Protein AF-A0A0M2PNB6-F1 (afdb_monomer)

pLDDT: mean 84.94, std 16.43, range [34.44, 95.62]

Mean predicted aligned error: 7.36 Å

Foldseek 3Di:
DDPPPPPPQDKDWPDWDWADPDPFKIKIWTWIWTWDDPVPQKIKIWIWIDMFMWGADPNDIDTDPDDIDTPDMDMDGD

Solvent-accessible surface area (backbone atoms only — not comparable to full-atom values): 4646 Å² total; per-residue (Å²): 136,83,81,80,80,75,84,71,77,54,67,46,74,78,44,77,47,80,45,79,77,50,101,45,33,29,39,33,40,40,32,34,36,41,51,45,77,68,85,78,56,35,33,40,41,35,33,33,47,40,68,30,42,30,36,49,52,96,93,38,78,41,78,47,82,72,61,82,45,78,74,50,72,54,76,46,75,115

Structure (mmCIF, N/CA/C/O backbone):
data_AF-A0A0M2PNB6-F1
#
_entry.id   AF-A0A0M2PNB6-F1
#
loop_
_atom_site.group_PDB
_atom_site.id
_atom_site.type_symbol
_atom_site.label_atom_id
_atom_site.label_alt_id
_atom_site.label_comp_id
_atom_site.label_asym_id
_atom_site.label_entity_id
_atom_site.label_seq_id
_atom_site.pdbx_PDB_ins_code
_atom_site.Cartn_x
_atom_site.Cartn_y
_atom_site.Cartn_z
_atom_site.occupancy
_atom_site.B_iso_or_equiv
_atom_site.auth_seq_id
_atom_site.auth_comp_id
_atom_site.auth_asym_id
_atom_site.auth_atom_id
_atom_site.pdbx_PDB_model_num
ATOM 1 N N . MET A 1 1 ? 24.457 24.175 -20.593 1.00 36.44 1 MET A N 1
ATOM 2 C CA . MET A 1 1 ? 23.020 24.074 -20.258 1.00 36.44 1 MET A CA 1
ATOM 3 C C . MET A 1 1 ? 22.835 22.749 -19.530 1.00 36.44 1 MET A C 1
ATOM 5 O O . MET A 1 1 ? 22.824 21.711 -20.174 1.00 36.44 1 MET A O 1
ATOM 9 N N . GLY A 1 2 ? 22.892 22.755 -18.196 1.00 34.44 2 GLY A N 1
ATOM 10 C CA . GLY A 1 2 ? 22.835 21.523 -17.403 1.00 34.44 2 GLY A CA 1
ATOM 11 C C . GLY A 1 2 ? 21.399 21.022 -17.327 1.00 34.44 2 GLY A C 1
ATOM 12 O O . GLY A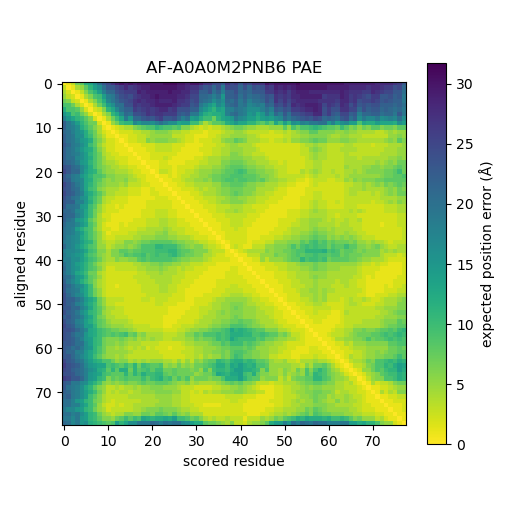 1 2 ? 20.534 21.747 -16.837 1.00 34.44 2 GLY A O 1
ATOM 13 N N . LYS A 1 3 ? 21.133 19.815 -17.836 1.00 39.81 3 LYS A N 1
ATOM 14 C CA . LYS A 1 3 ? 19.857 19.135 -17.602 1.00 39.81 3 LYS A CA 1
ATOM 15 C C . LYS A 1 3 ? 19.745 18.896 -16.095 1.00 39.81 3 LYS A C 1
ATOM 17 O O . LYS A 1 3 ? 20.579 18.208 -15.517 1.00 39.81 3 LYS A O 1
ATOM 22 N N . ARG A 1 4 ? 18.747 19.506 -15.454 1.00 39.22 4 ARG A N 1
ATOM 23 C CA . ARG A 1 4 ? 18.340 19.137 -14.097 1.00 39.22 4 ARG A CA 1
ATOM 24 C C . ARG A 1 4 ? 17.715 17.748 -14.191 1.00 39.22 4 ARG A C 1
ATOM 26 O O . ARG A 1 4 ? 16.587 17.630 -14.651 1.00 39.22 4 ARG A O 1
ATOM 33 N N . THR A 1 5 ? 18.447 16.712 -13.804 1.00 42.84 5 THR A N 1
ATOM 34 C CA . THR A 1 5 ? 17.857 15.404 -13.511 1.00 42.84 5 THR A CA 1
ATOM 35 C C . THR A 1 5 ? 17.180 15.528 -12.153 1.00 42.84 5 THR A C 1
ATOM 37 O O . THR A 1 5 ? 17.828 15.454 -11.111 1.00 42.84 5 THR A O 1
ATOM 40 N N . SER A 1 6 ? 15.888 15.840 -12.164 1.00 41.31 6 SER A N 1
ATOM 41 C CA . SER A 1 6 ? 15.044 15.646 -10.990 1.00 41.31 6 SER A CA 1
ATOM 42 C C . SER A 1 6 ? 14.875 14.139 -10.835 1.00 41.31 6 SER A C 1
ATOM 44 O O . SER A 1 6 ? 14.072 13.568 -11.562 1.00 41.31 6 SER A O 1
ATOM 46 N N . SER A 1 7 ? 15.639 13.493 -9.952 1.00 44.38 7 SER A N 1
ATOM 47 C CA . SER A 1 7 ? 15.317 12.134 -9.506 1.00 44.38 7 SER A CA 1
ATOM 48 C C . SER A 1 7 ? 14.065 12.240 -8.640 1.00 44.38 7 SER A C 1
ATOM 50 O O . SER A 1 7 ? 14.134 12.514 -7.439 1.00 44.38 7 SER A O 1
ATOM 52 N N . LYS A 1 8 ? 12.904 12.180 -9.288 1.00 45.53 8 LYS A N 1
ATOM 53 C CA . LYS A 1 8 ? 11.625 12.041 -8.608 1.00 45.53 8 LYS A CA 1
ATOM 54 C C . LYS A 1 8 ? 11.546 10.590 -8.151 1.00 45.53 8 LYS A C 1
ATOM 56 O O . LYS A 1 8 ? 11.289 9.708 -8.955 1.00 45.53 8 LYS A O 1
ATOM 61 N N . HIS A 1 9 ? 11.830 10.361 -6.875 1.00 54.69 9 HIS A N 1
ATOM 62 C CA . HIS A 1 9 ? 11.374 9.159 -6.187 1.00 54.69 9 HIS A CA 1
ATOM 63 C C . HIS A 1 9 ? 9.884 9.375 -5.907 1.00 54.69 9 HIS A C 1
ATOM 65 O O . HIS A 1 9 ? 9.516 9.838 -4.828 1.00 54.69 9 HIS A O 1
ATOM 71 N N . ASP A 1 10 ? 9.057 9.218 -6.935 1.00 69.50 10 ASP A N 1
ATOM 72 C CA . ASP A 1 10 ? 7.608 9.314 -6.802 1.00 69.50 10 ASP A CA 1
ATOM 73 C C . ASP A 1 10 ? 7.100 7.889 -6.606 1.00 69.50 10 ASP A C 1
ATOM 75 O O . ASP A 1 10 ? 7.205 7.100 -7.529 1.00 69.50 10 ASP A O 1
ATOM 79 N N . ASP A 1 11 ? 6.586 7.545 -5.427 1.00 86.25 11 ASP A N 1
ATOM 80 C CA . ASP A 1 11 ? 5.740 6.359 -5.289 1.00 86.25 11 ASP A CA 1
ATOM 81 C C . ASP A 1 11 ? 4.304 6.778 -5.619 1.00 86.25 11 ASP A C 1
ATOM 83 O O . ASP A 1 11 ? 3.760 7.706 -5.010 1.00 86.25 11 ASP A O 1
ATOM 87 N N . ASP A 1 12 ? 3.678 6.091 -6.569 1.00 90.12 12 ASP A N 1
ATOM 88 C CA . ASP A 1 12 ? 2.309 6.369 -6.981 1.00 90.12 12 ASP A CA 1
ATOM 89 C C . ASP A 1 12 ? 1.347 5.440 -6.250 1.00 90.12 12 ASP A C 1
ATOM 91 O O . ASP A 1 12 ? 1.234 4.253 -6.558 1.00 90.12 12 ASP A O 1
ATOM 95 N N . LEU A 1 13 ? 0.614 5.995 -5.288 1.00 89.50 13 LEU A N 1
ATOM 96 C CA . LEU A 1 13 ? -0.511 5.319 -4.651 1.00 89.50 13 LEU A CA 1
ATOM 97 C C . LEU A 1 13 ? -1.737 5.420 -5.568 1.00 89.50 13 LEU A C 1
ATOM 99 O O . LEU A 1 13 ? -2.343 6.486 -5.695 1.00 89.50 13 LEU A O 1
ATOM 103 N N . THR A 1 14 ? -2.092 4.319 -6.225 1.00 89.00 14 THR A N 1
ATOM 104 C CA . THR A 1 14 ? -3.139 4.286 -7.256 1.00 89.00 14 THR A CA 1
ATOM 105 C C . THR A 1 14 ? -4.522 4.017 -6.681 1.00 89.00 14 THR A C 1
ATOM 107 O O . THR A 1 14 ? -5.515 4.496 -7.231 1.00 89.00 14 THR A O 1
ATOM 110 N N . TYR A 1 15 ? -4.601 3.291 -5.564 1.00 92.25 15 TYR A N 1
ATOM 111 C CA . TYR A 1 15 ? -5.866 2.958 -4.920 1.00 92.25 15 TYR A CA 1
ATOM 112 C C . TYR A 1 15 ? -5.735 2.879 -3.400 1.00 92.25 15 TYR A C 1
ATOM 114 O O . TYR A 1 15 ? -4.750 2.365 -2.871 1.00 92.25 15 TYR A O 1
ATOM 122 N N . VAL A 1 16 ? -6.758 3.381 -2.703 1.00 93.06 16 VAL A N 1
ATOM 123 C CA . VAL A 1 16 ? -6.927 3.226 -1.257 1.00 93.06 16 VAL A CA 1
ATOM 124 C C . VAL A 1 16 ? -8.402 3.021 -0.954 1.00 93.06 16 VAL A C 1
ATOM 126 O O . VAL A 1 16 ? -9.236 3.862 -1.296 1.00 93.06 16 VAL A O 1
ATOM 129 N N . GLU A 1 17 ? -8.710 1.954 -0.232 1.00 93.88 17 GLU A N 1
ATOM 130 C CA . GLU A 1 17 ? -10.025 1.725 0.355 1.00 93.88 17 GLU A CA 1
ATOM 131 C C . GLU A 1 17 ? -9.874 1.552 1.860 1.00 93.88 17 GLU A C 1
ATOM 133 O O . GLU A 1 17 ? -9.076 0.736 2.307 1.00 93.88 17 GLU A O 1
ATOM 138 N N . VAL A 1 18 ? -10.648 2.300 2.648 1.00 91.31 18 VAL A N 1
ATOM 139 C CA . VAL A 1 18 ? -10.630 2.204 4.111 1.00 91.31 18 VAL A CA 1
ATOM 140 C C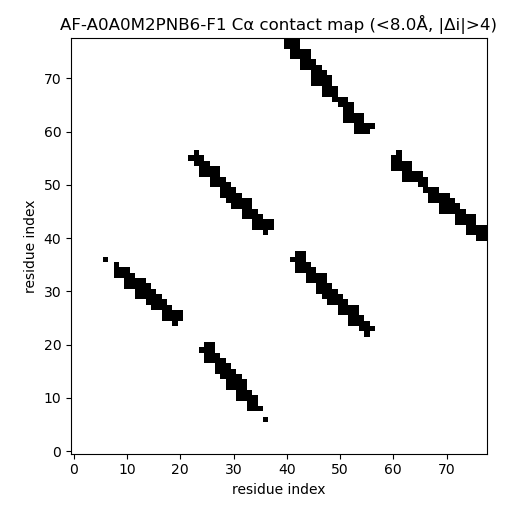 . VAL A 1 18 ? -11.987 1.739 4.607 1.00 91.31 18 VAL A C 1
ATOM 142 O O . VAL A 1 18 ? -13.004 2.398 4.389 1.00 91.31 18 VAL A O 1
ATOM 145 N N . GLN A 1 19 ? -11.980 0.642 5.352 1.00 93.31 19 GLN A N 1
ATOM 146 C CA . GLN A 1 19 ? -13.146 0.088 6.012 1.00 93.31 19 GLN A CA 1
ATOM 147 C C . GLN A 1 19 ? -12.970 0.163 7.528 1.00 93.31 19 GLN A C 1
ATOM 149 O O . GLN A 1 19 ? -11.989 -0.325 8.090 1.00 93.31 19 GLN A O 1
ATOM 154 N N . GLN A 1 20 ? -13.949 0.743 8.218 1.00 91.75 20 GLN A N 1
ATOM 155 C CA . GLN A 1 20 ? -14.031 0.619 9.669 1.00 91.75 20 GLN A CA 1
ATOM 156 C C . GLN A 1 20 ? -14.656 -0.739 10.028 1.00 91.75 20 GLN A C 1
ATOM 158 O O . GLN A 1 20 ? -15.729 -1.068 9.527 1.00 91.75 20 GLN A O 1
ATOM 163 N N . ILE A 1 21 ? -13.988 -1.511 10.892 1.00 93.44 21 ILE A N 1
ATOM 164 C CA . ILE A 1 21 ? -14.438 -2.843 11.339 1.00 93.44 21 ILE A CA 1
ATOM 165 C C . ILE A 1 21 ? -15.066 -2.743 12.737 1.00 93.44 21 ILE A C 1
ATOM 167 O O . ILE A 1 21 ? -16.154 -3.258 12.972 1.00 93.44 21 ILE A O 1
ATOM 171 N N . GLU A 1 22 ? -14.400 -2.036 13.652 1.00 93.69 22 GLU A N 1
ATOM 172 C CA . GLU A 1 22 ? -14.852 -1.746 15.020 1.00 93.69 22 GLU A CA 1
ATOM 173 C C . GLU A 1 22 ? -14.587 -0.259 15.342 1.00 93.69 22 GLU A C 1
ATOM 175 O O . GLU A 1 22 ? -13.966 0.465 14.563 1.00 93.69 22 GLU A O 1
ATOM 180 N N . ASP A 1 23 ? -15.016 0.238 16.505 1.00 92.44 23 ASP A N 1
ATOM 181 C CA . ASP A 1 23 ? -14.798 1.644 16.905 1.00 92.44 23 ASP A CA 1
ATOM 182 C C . ASP A 1 23 ? -13.318 2.063 16.914 1.00 92.44 23 ASP A C 1
ATOM 184 O O . ASP A 1 23 ? -12.980 3.224 16.645 1.00 92.44 23 ASP A O 1
ATOM 188 N N . ASN A 1 24 ? -12.432 1.115 17.226 1.00 94.69 24 ASN A N 1
ATOM 189 C CA . ASN A 1 24 ? -10.992 1.311 17.300 1.00 94.69 24 ASN A CA 1
ATOM 190 C C . ASN A 1 24 ? -10.183 0.439 16.333 1.00 94.69 24 ASN A C 1
ATOM 192 O O . ASN A 1 24 ? -8.956 0.464 16.421 1.00 94.69 24 ASN A O 1
ATOM 196 N N . LYS A 1 25 ? -10.835 -0.295 15.424 1.00 94.56 25 LYS A N 1
ATOM 197 C CA . LYS A 1 25 ? -10.163 -1.115 14.410 1.00 94.56 25 LYS A CA 1
ATOM 198 C C . LYS A 1 25 ? -10.706 -0.838 13.022 1.00 94.56 25 LYS A C 1
ATOM 200 O O . LYS A 1 25 ? -11.909 -0.682 12.822 1.00 94.56 25 LYS A O 1
ATOM 205 N N . GLY A 1 26 ? -9.817 -0.818 12.051 1.00 94.19 26 GLY A N 1
ATOM 206 C CA . GLY A 1 26 ? -10.164 -0.712 10.648 1.00 94.19 26 GLY A CA 1
ATOM 207 C C . GLY A 1 26 ? -9.252 -1.588 9.820 1.00 94.19 26 GLY A C 1
ATOM 208 O O . GLY A 1 26 ? -8.322 -2.202 10.337 1.00 94.19 26 GLY A O 1
ATOM 209 N N . ARG A 1 27 ? -9.519 -1.614 8.528 1.00 93.25 27 ARG A N 1
ATOM 210 C CA . ARG A 1 27 ? -8.653 -2.216 7.533 1.00 93.25 27 ARG A CA 1
ATOM 211 C C . ARG A 1 27 ? -8.566 -1.278 6.349 1.00 93.25 27 ARG A C 1
ATOM 213 O O . ARG A 1 27 ? -9.562 -0.663 5.976 1.00 93.25 27 ARG A O 1
ATOM 220 N N . THR A 1 28 ? -7.379 -1.153 5.783 1.00 92.62 28 THR A N 1
ATOM 221 C CA . THR A 1 28 ? -7.176 -0.463 4.516 1.00 92.62 28 THR A CA 1
ATOM 222 C C . THR A 1 28 ? -6.680 -1.455 3.487 1.00 92.62 28 THR A C 1
ATOM 224 O O . THR A 1 28 ? -5.843 -2.286 3.807 1.00 92.62 28 THR A O 1
ATOM 227 N N . TYR A 1 29 ? -7.195 -1.377 2.271 1.00 92.19 29 TYR A N 1
ATOM 228 C CA . TYR A 1 29 ? -6.559 -1.967 1.101 1.00 92.19 29 TYR A CA 1
ATOM 229 C C . TYR A 1 29 ? -5.809 -0.869 0.365 1.00 92.19 29 TYR A C 1
ATOM 231 O O . TYR A 1 29 ? -6.307 0.260 0.289 1.00 92.19 29 TYR A O 1
ATOM 239 N N . ILE A 1 30 ? -4.625 -1.183 -0.148 1.00 92.44 30 ILE A N 1
ATOM 240 C CA . ILE A 1 30 ? -3.843 -0.250 -0.949 1.00 92.44 30 ILE A CA 1
ATOM 241 C C . ILE A 1 30 ? -3.325 -0.905 -2.224 1.00 92.44 30 ILE A C 1
ATOM 243 O O . ILE A 1 30 ? -3.027 -2.098 -2.241 1.00 92.44 30 ILE A O 1
ATOM 247 N N . GLU A 1 31 ? -3.146 -0.088 -3.255 1.00 93.75 31 GLU A N 1
ATOM 248 C CA . GLU A 1 31 ? -2.360 -0.411 -4.443 1.00 93.75 31 GLU A CA 1
ATOM 249 C C . GLU A 1 31 ? -1.366 0.721 -4.692 1.00 93.75 31 GLU A C 1
ATOM 251 O O . GLU A 1 31 ? -1.733 1.900 -4.657 1.00 93.75 31 GLU A O 1
ATOM 256 N N . MET A 1 32 ? -0.104 0.372 -4.924 1.00 93.44 32 MET A N 1
ATOM 257 C CA . MET A 1 32 ? 0.986 1.329 -5.086 1.00 93.44 32 MET A CA 1
ATOM 258 C C . MET A 1 32 ? 1.968 0.854 -6.152 1.00 93.44 32 MET A C 1
ATOM 260 O O . MET A 1 32 ? 2.248 -0.338 -6.253 1.00 93.44 32 MET A O 1
ATOM 264 N N . THR A 1 33 ? 2.545 1.787 -6.902 1.00 93.31 33 THR A N 1
ATOM 265 C CA . THR A 1 33 ? 3.699 1.544 -7.772 1.00 93.31 33 THR A CA 1
ATOM 266 C C . THR 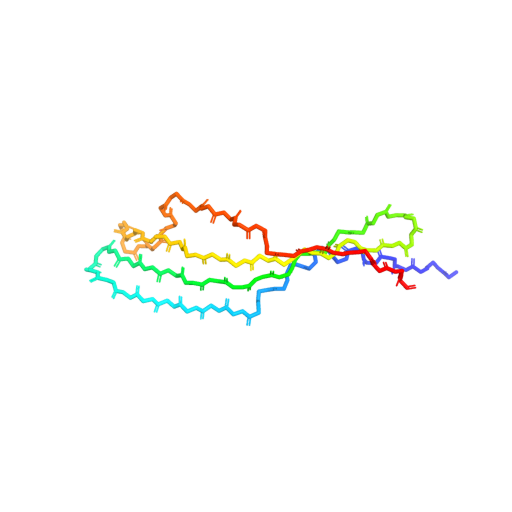A 1 33 ? 4.888 2.351 -7.262 1.00 93.31 33 THR A C 1
ATOM 268 O O . THR A 1 33 ? 4.768 3.560 -7.102 1.00 93.31 33 THR A O 1
ATOM 271 N N . SER A 1 34 ? 6.020 1.698 -6.993 1.00 92.06 34 SER A N 1
ATOM 272 C CA . SER A 1 34 ? 7.285 2.367 -6.664 1.00 92.06 34 SER A CA 1
ATOM 273 C C . SER A 1 34 ? 8.238 2.344 -7.853 1.00 92.06 34 SER A C 1
ATOM 275 O O . SER A 1 34 ? 8.240 1.383 -8.631 1.00 92.06 34 SER A O 1
ATOM 277 N N . TYR A 1 35 ? 9.065 3.383 -7.963 1.00 91.94 35 TYR A N 1
ATOM 278 C CA . TYR A 1 35 ? 9.945 3.610 -9.107 1.00 91.94 35 TYR A CA 1
ATOM 279 C C . TYR A 1 35 ? 11.372 3.885 -8.626 1.00 91.94 35 TYR A C 1
ATOM 281 O O . TYR A 1 35 ? 11.638 4.883 -7.953 1.00 91.94 35 TYR A O 1
ATOM 289 N N . ASP A 1 36 ? 12.298 3.011 -9.012 1.00 90.25 36 ASP A N 1
ATOM 290 C CA . ASP A 1 36 ? 13.712 3.107 -8.653 1.00 90.25 36 ASP A CA 1
ATOM 291 C C . ASP A 1 36 ? 14.579 3.344 -9.898 1.00 90.25 36 ASP A C 1
ATOM 293 O O . ASP A 1 36 ? 14.693 2.491 -10.779 1.00 90.25 36 ASP A O 1
ATOM 297 N N . ASP A 1 37 ? 15.231 4.508 -9.972 1.00 89.56 37 ASP A N 1
ATOM 298 C CA . ASP A 1 37 ? 16.160 4.844 -11.057 1.00 89.56 37 ASP A CA 1
ATOM 299 C C . ASP A 1 37 ? 17.516 4.135 -10.879 1.00 89.56 37 ASP A C 1
ATOM 301 O O . ASP A 1 37 ? 18.290 4.444 -9.965 1.00 89.56 37 ASP A O 1
ATOM 305 N N . ASN A 1 38 ? 17.878 3.254 -11.816 1.00 85.62 38 ASN A N 1
ATOM 306 C CA . ASN A 1 38 ? 19.090 2.426 -11.735 1.00 85.62 38 ASN A CA 1
ATOM 307 C C . ASN A 1 38 ? 20.388 3.150 -12.150 1.00 85.62 38 ASN A C 1
ATOM 309 O O . ASN A 1 38 ? 21.466 2.556 -12.142 1.00 85.62 38 ASN A O 1
ATOM 313 N N . LYS A 1 39 ? 20.327 4.444 -12.505 1.00 86.38 39 LYS A N 1
ATOM 314 C CA . LYS A 1 39 ? 21.452 5.276 -13.010 1.00 86.38 39 LYS A CA 1
ATOM 315 C C . LYS A 1 39 ? 22.130 4.772 -14.295 1.00 86.38 39 LYS A C 1
ATOM 317 O O . LYS A 1 39 ? 23.058 5.421 -14.775 1.00 86.38 39 LYS A O 1
ATOM 322 N N . ASP A 1 40 ? 21.661 3.672 -14.869 1.00 89.75 40 ASP A N 1
ATOM 323 C CA . ASP A 1 40 ? 22.096 3.096 -16.145 1.00 89.75 40 ASP A CA 1
ATOM 324 C C . ASP A 1 40 ? 21.149 3.449 -17.309 1.00 89.75 40 ASP A C 1
ATOM 326 O O . ASP A 1 40 ? 21.287 2.922 -18.411 1.00 89.75 40 ASP A O 1
ATOM 330 N N . GLY A 1 41 ? 20.213 4.375 -17.072 1.00 91.25 41 GLY A N 1
ATOM 331 C CA . GLY A 1 41 ? 19.170 4.749 -18.026 1.00 91.25 41 GLY A CA 1
ATOM 332 C C . GLY A 1 41 ? 17.953 3.826 -17.991 1.00 91.25 41 GLY A C 1
ATOM 333 O O . GLY A 1 41 ? 17.121 3.912 -18.889 1.00 91.25 41 GLY A O 1
ATOM 334 N N . THR A 1 42 ? 17.839 2.954 -16.987 1.00 92.50 42 THR A N 1
ATOM 335 C CA . THR A 1 42 ? 16.633 2.160 -16.730 1.00 92.50 42 THR A CA 1
ATOM 336 C C . THR A 1 42 ? 15.961 2.555 -15.415 1.00 92.50 42 THR A C 1
ATOM 338 O O . THR A 1 42 ? 16.604 3.091 -14.505 1.00 92.50 42 THR A O 1
ATOM 341 N N . THR A 1 43 ? 14.669 2.255 -15.313 1.00 93.38 43 THR A N 1
ATOM 342 C CA . THR A 1 43 ? 13.859 2.399 -14.101 1.00 93.38 43 THR A CA 1
ATOM 343 C C . THR A 1 43 ? 13.265 1.037 -13.741 1.00 93.38 43 THR A C 1
ATOM 345 O O . THR A 1 43 ? 12.740 0.329 -14.603 1.00 93.38 43 THR A O 1
ATOM 348 N N . LEU A 1 44 ? 13.377 0.652 -12.471 1.00 93.00 44 LEU A N 1
ATOM 349 C CA . LEU A 1 44 ? 12.711 -0.510 -11.893 1.00 93.00 44 LEU A CA 1
ATOM 350 C C . LEU A 1 44 ? 11.331 -0.086 -11.386 1.00 93.00 44 LEU A C 1
ATOM 352 O O . LEU A 1 44 ? 11.218 0.770 -10.514 1.00 93.00 44 LEU A O 1
ATOM 356 N N . PHE A 1 45 ? 10.297 -0.721 -11.921 1.00 93.50 45 PHE A N 1
ATOM 357 C CA . PHE A 1 45 ? 8.907 -0.550 -11.526 1.00 93.50 45 PHE A CA 1
ATOM 358 C C . PHE A 1 45 ? 8.530 -1.703 -10.606 1.00 93.50 45 PHE A C 1
ATOM 360 O O . PHE A 1 45 ? 8.837 -2.863 -10.897 1.00 93.50 45 PHE A O 1
ATOM 367 N N . GLN A 1 46 ? 7.874 -1.405 -9.489 1.00 94.06 46 GLN A N 1
ATOM 368 C CA . GLN A 1 46 ? 7.393 -2.429 -8.564 1.00 94.06 46 GLN A CA 1
ATOM 369 C C . GLN A 1 46 ? 5.970 -2.113 -8.148 1.00 94.06 46 GLN A C 1
ATOM 371 O O . GLN A 1 46 ? 5.702 -1.043 -7.611 1.00 94.06 46 GLN A O 1
ATOM 376 N N . GLN A 1 47 ? 5.074 -3.065 -8.369 1.00 94.38 47 GLN A N 1
ATOM 377 C CA . GLN A 1 47 ? 3.687 -2.960 -7.951 1.00 94.38 47 GLN A CA 1
ATOM 378 C C . GLN A 1 47 ? 3.477 -3.690 -6.634 1.00 94.38 47 GLN A C 1
ATOM 380 O O . GLN A 1 47 ? 3.977 -4.798 -6.411 1.00 94.38 47 GLN A O 1
ATOM 385 N N . TRP A 1 48 ? 2.703 -3.057 -5.770 1.00 93.38 48 TRP A N 1
ATOM 386 C CA . TRP A 1 48 ? 2.407 -3.502 -4.424 1.00 93.38 48 TRP A CA 1
ATOM 387 C C . TRP A 1 48 ? 0.905 -3.452 -4.219 1.00 93.38 48 TRP A C 1
ATOM 389 O O . TRP A 1 48 ? 0.260 -2.476 -4.600 1.00 93.38 48 TRP A O 1
ATOM 399 N N . SER A 1 49 ? 0.357 -4.473 -3.573 1.00 92.62 49 SER A N 1
ATOM 400 C CA . SER A 1 49 ? -1.013 -4.424 -3.085 1.00 92.62 49 SER A CA 1
ATOM 401 C C . SER A 1 49 ? -1.135 -5.250 -1.826 1.00 92.62 49 SER A C 1
ATOM 403 O O . SER A 1 49 ? -0.676 -6.395 -1.814 1.00 92.62 49 SER A O 1
ATOM 405 N N . ASP A 1 50 ? -1.763 -4.702 -0.794 1.00 92.31 50 ASP A N 1
ATOM 406 C CA . ASP A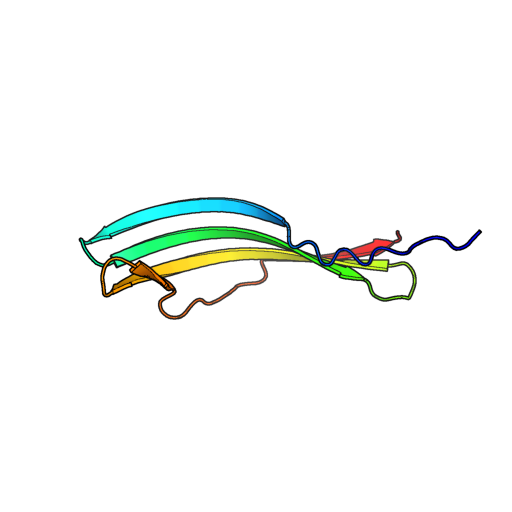 1 50 ? -2.024 -5.467 0.418 1.00 92.31 50 ASP A CA 1
ATOM 407 C C . ASP A 1 50 ? -3.137 -4.856 1.271 1.00 92.31 50 ASP A C 1
ATOM 409 O O . ASP A 1 50 ? -3.549 -3.707 1.077 1.00 92.31 50 ASP A O 1
ATOM 413 N N . TYR A 1 51 ? -3.609 -5.647 2.232 1.00 91.06 51 TYR 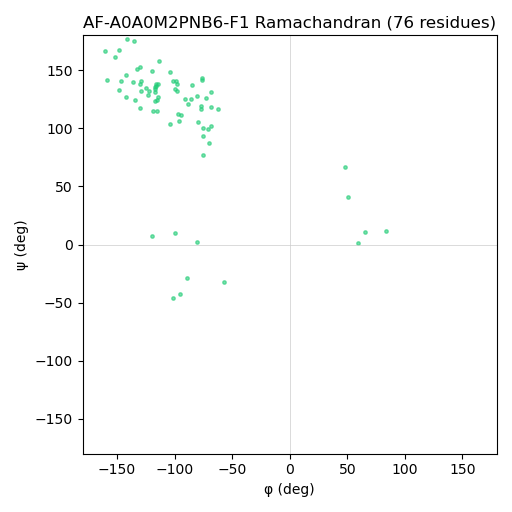A N 1
ATOM 414 C CA . TYR A 1 51 ? -4.484 -5.192 3.300 1.00 91.06 51 TYR A CA 1
ATOM 415 C C . TYR A 1 51 ? -3.680 -4.902 4.564 1.00 91.06 51 TYR A C 1
ATOM 417 O O . TYR A 1 51 ? -2.938 -5.755 5.042 1.00 91.06 51 TYR A O 1
ATOM 425 N N . TRP A 1 52 ? -3.909 -3.744 5.177 1.00 91.69 52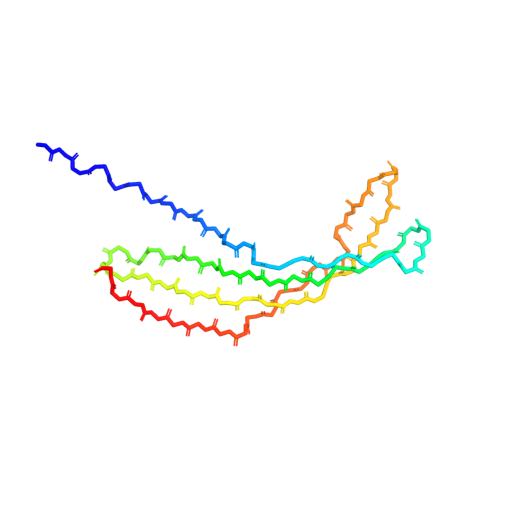 TRP A N 1
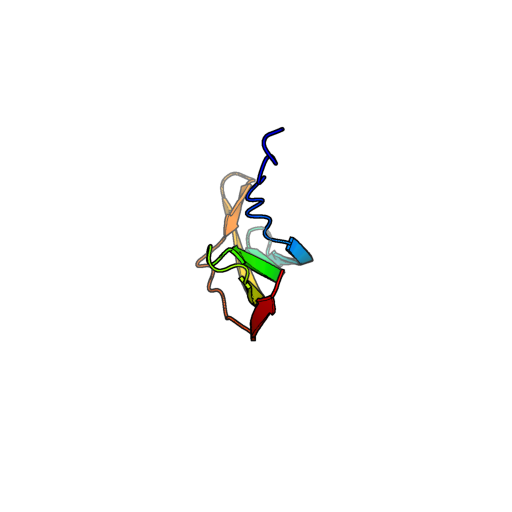ATOM 426 C CA . TRP A 1 52 ? -3.344 -3.405 6.480 1.00 91.69 52 TRP A CA 1
ATOM 427 C C . TRP A 1 52 ? -4.416 -3.217 7.518 1.00 91.69 52 TRP A C 1
ATOM 429 O O . TRP A 1 52 ? -5.407 -2.516 7.298 1.00 91.69 52 TRP A O 1
ATOM 439 N N . ASP A 1 53 ? -4.165 -3.785 8.685 1.00 92.75 53 ASP A N 1
ATOM 440 C CA . ASP A 1 53 ? -4.988 -3.525 9.843 1.00 92.75 53 ASP A CA 1
ATOM 441 C C . ASP A 1 53 ? -4.645 -2.142 10.419 1.00 92.75 53 ASP A C 1
ATOM 443 O O . ASP A 1 53 ? -3.506 -1.667 10.409 1.00 92.75 53 ASP A O 1
ATOM 447 N N . LEU A 1 54 ? -5.683 -1.442 10.867 1.00 93.50 54 LEU A N 1
ATOM 448 C CA . LEU A 1 54 ? -5.609 -0.106 11.437 1.00 93.50 54 LEU A CA 1
ATOM 449 C C . LEU A 1 54 ? -6.066 -0.154 12.885 1.00 93.50 54 LEU A C 1
ATOM 451 O O . LEU A 1 54 ? -7.127 -0.701 13.188 1.00 93.50 54 LEU A O 1
ATOM 455 N N . LEU A 1 55 ? -5.332 0.522 13.761 1.00 94.88 55 LEU A N 1
ATOM 456 C CA . LEU A 1 55 ? -5.696 0.693 15.161 1.00 94.88 55 LEU A CA 1
ATOM 457 C C . LEU A 1 55 ? -5.917 2.172 15.474 1.00 94.88 55 LEU A C 1
ATOM 459 O O . LEU A 1 55 ? -5.115 3.030 15.108 1.00 94.88 55 LEU A O 1
ATOM 463 N N . LYS A 1 56 ? -7.006 2.492 16.175 1.00 93.06 56 LYS A N 1
ATOM 464 C CA . LYS A 1 56 ? -7.291 3.851 16.639 1.00 93.06 56 LYS A CA 1
ATOM 465 C C . LYS A 1 56 ? -6.844 4.012 18.082 1.00 93.06 56 LYS A C 1
ATOM 467 O O . LYS A 1 56 ? -7.457 3.470 19.000 1.00 93.06 56 LYS A O 1
ATOM 472 N N . GLN A 1 57 ? -5.827 4.832 18.299 1.00 92.25 57 GLN A N 1
ATOM 473 C CA . GLN A 1 57 ? -5.349 5.206 19.627 1.00 92.25 57 GLN A CA 1
ATOM 474 C C . GLN A 1 57 ? -5.348 6.726 19.756 1.00 92.25 57 GLN A C 1
ATOM 476 O O . GLN A 1 57 ? -4.933 7.438 18.845 1.00 92.25 57 GLN A O 1
ATOM 481 N N . ASN A 1 58 ? -5.844 7.254 20.878 1.00 92.06 58 ASN A N 1
ATOM 482 C CA . ASN A 1 58 ? -5.882 8.702 21.132 1.00 92.06 58 ASN A CA 1
ATOM 483 C C . ASN A 1 58 ? -6.508 9.516 19.978 1.00 92.06 58 ASN A C 1
ATOM 485 O O . ASN A 1 58 ? -6.025 10.588 19.622 1.00 92.06 58 ASN A O 1
ATOM 489 N N . LYS A 1 59 ? -7.596 8.994 19.387 1.00 89.94 59 LYS A 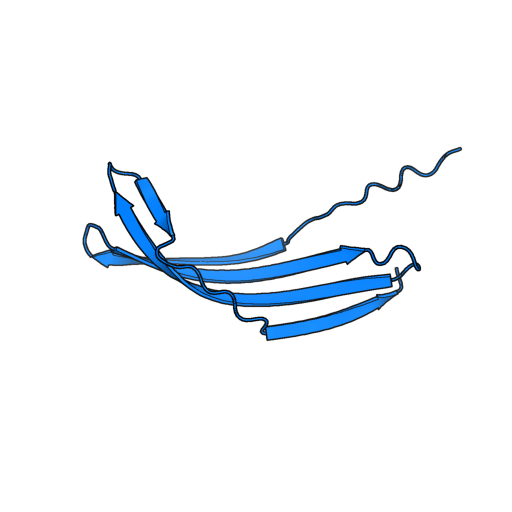N 1
ATOM 490 C CA . LYS A 1 59 ? -8.313 9.568 18.227 1.00 89.94 59 LYS A CA 1
ATOM 491 C C . LYS A 1 59 ? -7.515 9.608 16.912 1.00 89.94 59 LYS A C 1
ATOM 493 O O . LYS A 1 59 ? -7.995 10.203 15.951 1.00 89.94 59 LYS A O 1
ATOM 498 N N . ARG A 1 60 ? -6.357 8.950 16.835 1.00 92.06 60 ARG A N 1
ATOM 499 C CA . ARG A 1 60 ? -5.533 8.828 15.628 1.00 92.06 60 ARG A CA 1
ATOM 500 C C . ARG A 1 60 ? -5.489 7.376 15.163 1.00 92.06 60 ARG A C 1
ATOM 502 O O . ARG A 1 60 ? -5.369 6.478 15.988 1.00 92.06 60 ARG A O 1
ATOM 509 N N . TRP A 1 61 ? -5.587 7.165 13.856 1.00 90.38 61 TRP A N 1
ATOM 510 C CA . TRP A 1 61 ? -5.375 5.858 13.241 1.00 90.38 61 TRP A CA 1
ATOM 511 C C . TRP A 1 61 ? -3.885 5.627 12.987 1.00 90.38 61 TRP A C 1
ATOM 513 O O . TRP A 1 61 ? -3.181 6.535 12.538 1.00 90.38 61 TRP A O 1
ATOM 523 N N . THR A 1 62 ? -3.418 4.422 13.285 1.00 91.62 62 THR A N 1
ATOM 524 C CA . THR A 1 62 ? -2.062 3.938 13.019 1.00 91.62 62 THR A CA 1
ATOM 525 C C . THR A 1 62 ? -2.136 2.590 12.320 1.00 91.62 62 THR A C 1
ATOM 527 O O . THR A 1 62 ? -3.099 1.853 12.522 1.00 91.62 62 THR A O 1
ATOM 530 N N . LEU A 1 63 ? -1.118 2.266 11.525 1.00 90.94 63 LEU A N 1
ATOM 531 C CA . LEU A 1 63 ? -0.956 0.925 10.970 1.00 90.94 63 LEU A CA 1
ATOM 532 C C . LEU A 1 63 ? -0.613 -0.045 12.100 1.00 90.94 63 LEU A C 1
ATOM 534 O O . LEU A 1 63 ? 0.269 0.246 12.910 1.00 90.94 63 LEU A O 1
ATOM 538 N N . ASP A 1 64 ? -1.319 -1.165 12.147 1.00 86.88 64 ASP A N 1
ATOM 539 C CA . ASP A 1 64 ? -1.035 -2.284 13.035 1.00 86.88 64 ASP A CA 1
ATOM 540 C C . ASP A 1 64 ? -0.374 -3.386 12.202 1.00 86.88 64 ASP A C 1
ATOM 542 O O . ASP A 1 64 ? -1.026 -4.033 11.389 1.00 86.88 64 ASP A O 1
ATOM 546 N N . ASN A 1 65 ? 0.948 -3.516 12.344 1.00 74.12 65 ASN A N 1
ATOM 547 C CA . ASN A 1 65 ? 1.801 -4.463 11.617 1.00 74.12 65 ASN A CA 1
ATOM 548 C C . ASN A 1 65 ? 1.585 -4.498 10.081 1.00 74.12 65 ASN A C 1
ATOM 550 O O . ASN A 1 65 ? 1.117 -5.505 9.550 1.00 74.12 65 ASN A O 1
ATOM 554 N N . PRO A 1 66 ? 1.922 -3.418 9.349 1.00 75.88 66 PRO A N 1
ATOM 555 C CA . PRO A 1 66 ? 1.772 -3.404 7.899 1.00 75.88 66 PRO A CA 1
ATOM 556 C C . PRO A 1 66 ? 2.763 -4.376 7.246 1.00 75.88 66 PRO A C 1
ATOM 558 O O . PRO A 1 66 ? 3.978 -4.198 7.347 1.00 75.88 66 PRO A O 1
ATOM 561 N N . GLU A 1 67 ? 2.242 -5.379 6.546 1.00 73.62 67 GLU A N 1
ATOM 562 C CA . GLU A 1 67 ? 3.011 -6.207 5.619 1.00 73.62 67 GLU A CA 1
ATOM 563 C C . GLU A 1 67 ? 2.731 -5.736 4.187 1.00 73.62 67 GLU A C 1
ATOM 565 O O . GLU A 1 67 ? 1.622 -5.320 3.853 1.00 73.62 67 GLU A O 1
ATOM 570 N N . PHE A 1 68 ? 3.768 -5.715 3.354 1.00 77.50 68 PHE A N 1
ATOM 571 C CA . PHE A 1 68 ? 3.669 -5.326 1.951 1.00 77.50 68 PHE A CA 1
ATOM 572 C C . PHE A 1 68 ? 4.075 -6.503 1.081 1.00 77.50 68 PHE A C 1
ATOM 574 O O . PHE A 1 68 ? 5.245 -6.899 1.051 1.00 77.50 68 PHE A O 1
ATOM 581 N N . SER A 1 69 ? 3.120 -7.008 0.316 1.00 86.56 69 SER A N 1
ATOM 582 C CA . SER A 1 69 ? 3.377 -8.011 -0.704 1.00 86.56 69 SER A CA 1
ATOM 583 C C . SER A 1 69 ? 3.669 -7.347 -2.050 1.00 86.56 69 SER A C 1
ATOM 585 O O . SER A 1 69 ? 2.884 -6.545 -2.562 1.00 86.56 69 SER A O 1
ATOM 587 N N . LYS A 1 70 ? 4.821 -7.686 -2.642 1.00 91.56 70 LYS A N 1
ATOM 588 C CA . LYS A 1 70 ? 5.127 -7.323 -4.031 1.00 91.56 70 LYS A CA 1
ATOM 589 C C . LYS A 1 70 ? 4.275 -8.184 -4.960 1.00 91.56 70 LYS A C 1
ATOM 591 O O . LYS A 1 70 ? 4.321 -9.408 -4.858 1.00 91.56 70 LYS A O 1
ATOM 596 N N . VAL A 1 71 ? 3.533 -7.543 -5.856 1.00 93.88 71 VAL A N 1
ATOM 597 C CA . VAL A 1 71 ? 2.627 -8.207 -6.805 1.00 93.88 71 VAL A CA 1
ATOM 598 C C . VAL A 1 71 ? 3.315 -8.426 -8.145 1.00 93.88 71 VAL A C 1
ATOM 600 O O . VAL A 1 71 ? 3.205 -9.506 -8.716 1.00 93.88 71 VAL A O 1
ATOM 603 N N . ASP A 1 72 ? 4.053 -7.421 -8.618 1.00 95.31 72 ASP A N 1
ATOM 604 C CA . ASP A 1 72 ? 4.789 -7.486 -9.879 1.00 95.31 72 ASP A CA 1
ATOM 605 C C . ASP A 1 72 ? 6.027 -6.577 -9.845 1.00 95.31 72 ASP A C 1
ATOM 607 O O . ASP A 1 72 ? 6.144 -5.675 -9.007 1.00 95.31 72 ASP A O 1
ATOM 611 N N . SER A 1 73 ? 6.972 -6.818 -10.750 1.00 95.62 73 SER A N 1
ATOM 612 C CA . SER A 1 73 ? 8.073 -5.899 -11.016 1.00 95.62 73 SER A CA 1
ATOM 613 C C . SER A 1 73 ? 8.689 -6.115 -12.388 1.00 95.62 73 SER A C 1
ATOM 615 O O . SER A 1 73 ? 8.932 -7.254 -12.789 1.00 95.62 73 SER A O 1
ATOM 617 N N . TRP A 1 74 ? 9.059 -5.021 -13.046 1.00 95.56 74 TRP A N 1
ATOM 618 C CA . TRP A 1 74 ? 9.754 -5.042 -14.329 1.00 95.56 74 TRP A CA 1
ATOM 619 C C . TRP A 1 74 ? 10.700 -3.846 -14.465 1.00 95.56 74 TRP A C 1
ATOM 621 O O . TRP A 1 74 ? 10.679 -2.918 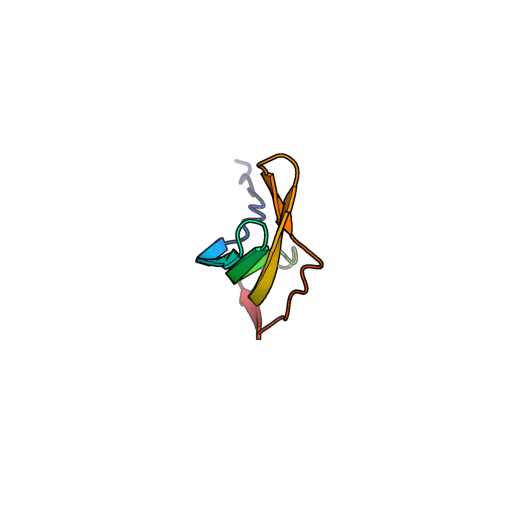-13.660 1.00 95.56 74 TRP A O 1
ATOM 631 N N . VAL A 1 75 ? 11.569 -3.889 -15.474 1.00 95.62 75 VAL A N 1
ATOM 632 C CA . VAL A 1 75 ? 12.534 -2.823 -15.768 1.00 95.62 75 VAL A CA 1
ATOM 633 C C . VAL A 1 75 ? 12.227 -2.251 -17.145 1.00 95.62 75 VAL A C 1
ATOM 635 O O . VAL A 1 75 ? 12.106 -3.013 -18.105 1.00 95.62 75 VAL A O 1
ATOM 638 N N . GLU A 1 76 ? 12.149 -0.925 -17.254 1.00 92.69 76 GLU A N 1
ATOM 639 C CA . GLU A 1 76 ? 12.031 -0.225 -18.539 1.00 92.69 76 GLU A CA 1
ATOM 640 C C . GLU A 1 76 ? 13.210 0.721 -18.761 1.00 92.69 76 GLU A C 1
ATOM 642 O O . GLU A 1 76 ? 13.780 1.264 -17.815 1.00 92.69 76 GLU A O 1
ATOM 647 N N . ALA A 1 77 ? 13.583 0.915 -20.025 1.00 90.06 77 ALA A N 1
ATOM 648 C CA . ALA A 1 77 ? 14.510 1.973 -20.409 1.00 90.06 77 ALA A CA 1
ATOM 649 C C . ALA A 1 77 ? 13.787 3.331 -20.406 1.00 90.06 77 ALA A C 1
ATOM 651 O O . ALA A 1 77 ? 12.621 3.401 -20.794 1.00 90.06 77 ALA A O 1
ATOM 652 N N . GLN A 1 78 ? 14.491 4.383 -19.984 1.00 75.94 78 GLN A N 1
ATOM 653 C CA . GLN A 1 78 ? 13.998 5.766 -19.954 1.00 75.94 78 GLN A CA 1
ATOM 654 C C . GLN A 1 78 ? 13.891 6.413 -21.342 1.00 75.94 78 GLN A C 1
ATOM 656 O O . GLN A 1 78 ? 14.696 6.069 -22.240 1.00 75.94 78 GLN A O 1
#

Secondary structure (DSSP, 8-state):
-----------EEEEEEEEEEETTEEEEEEEEEEEEE-SSSEEEEEEEEEEEEEEEETTEEEEES----EEEEEEEE-

Sequence (78 aa):
MGKRTSSKHDDDLTYVEVQQIEDNKGRTYIEMTSYDDNKDGTTLFQQWSDYWDLLKQNKRWTLDNPEFSKVDSWVEAQ

Nearest PDB structures (foldseek):
  4leh-assembly1_C  TM=6.693E-01  e=2.746E-02  [Clostridium] scindens ATCC 35704
  5ig4-assembly1_F  TM=6.808E-01  e=1.283E-01  Nematostella vectensis
  5ig3-assembly1_F  TM=7.220E-01  e=2.352E-01  Homo sapiens
  6of8-assembly1_G-2  TM=6.929E-01  e=2.226E-01  Homo sapiens
  7rec-assembly1_G-2  TM=7.116E-01  e=3.097E-01  Homo sapiens

Radius of gyration: 16.97 Å; Cα contacts (8 Å, |Δi|>4): 159; chains: 1; bounding box: 38×32×42 Å